Protein AF-A0ABD5YPB8-F1 (afdb_monomer)

Radius of gyration: 18.07 Å; Cα contacts (8 Å, |Δi|>4): 164; chains: 1; bounding box: 44×49×40 Å

Organism: NCBI:txid1526162

Nearest PDB structures (foldseek):
  8a56-assembly1_A  TM=9.463E-01  e=9.373E-10  Enterococcus faecalis
  3ict-assembly1_A  TM=9.048E-01  e=1.943E-09  Bacillus anthracis str. Ames
  3nt6-assembly1_B  TM=9.345E-01  e=4.027E-09  Shewanella loihica PV-4
  4ocg-assembly1_A  TM=9.411E-01  e=1.327E-08  Shewanella loihica PV-4
  3nta-assembly1_A  TM=9.336E-01  e=1.327E-08  Shewanella loihica PV-4

Structure (mmCIF, N/CA/C/O backbone):
data_AF-A0ABD5YPB8-F1
#
_entry.id   AF-A0ABD5YPB8-F1
#
loop_
_atom_site.group_PDB
_atom_site.id
_atom_site.type_symbol
_atom_site.label_atom_id
_atom_site.label_alt_id
_atom_site.label_comp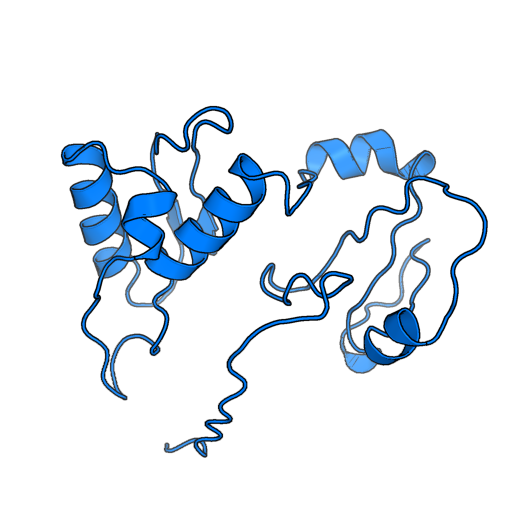_id
_atom_site.label_asym_id
_atom_site.label_entity_id
_atom_site.label_seq_id
_atom_site.pdbx_PDB_ins_code
_atom_site.Cartn_x
_atom_site.Cartn_y
_atom_site.Cartn_z
_atom_site.occupancy
_atom_site.B_iso_or_equiv
_atom_site.auth_seq_id
_atom_site.auth_comp_id
_atom_site.auth_asym_id
_atom_site.auth_atom_id
_atom_site.pdbx_PDB_model_num
ATOM 1 N N . MET A 1 1 ? 0.234 -6.211 -8.537 1.00 87.50 1 MET A N 1
ATOM 2 C CA . MET A 1 1 ? 0.148 -4.740 -8.477 1.00 87.50 1 MET A CA 1
ATOM 3 C C . MET A 1 1 ? -0.921 -4.388 -7.472 1.00 87.50 1 MET A C 1
ATOM 5 O O . MET A 1 1 ? -1.974 -5.007 -7.517 1.00 87.50 1 MET A O 1
ATOM 9 N N . PHE A 1 2 ? -0.626 -3.453 -6.576 1.00 92.31 2 PHE A N 1
ATOM 10 C CA . PHE A 1 2 ? -1.556 -2.977 -5.557 1.00 92.31 2 PHE A CA 1
ATOM 11 C C . PHE A 1 2 ? -1.638 -1.454 -5.631 1.00 92.31 2 PHE A C 1
ATOM 13 O O . PHE A 1 2 ? -0.617 -0.806 -5.867 1.00 92.31 2 PHE A O 1
ATOM 20 N N . THR A 1 3 ? -2.832 -0.918 -5.403 1.00 94.62 3 THR A N 1
ATOM 21 C CA . THR A 1 3 ? -3.099 0.514 -5.251 1.00 94.62 3 THR A CA 1
ATOM 22 C C . THR A 1 3 ? -3.917 0.705 -3.979 1.00 94.62 3 THR A C 1
ATOM 24 O O . THR A 1 3 ? -4.918 0.014 -3.786 1.00 94.62 3 THR A O 1
ATOM 27 N N . LEU A 1 4 ? -3.493 1.632 -3.122 1.00 95.88 4 LEU A N 1
ATOM 28 C CA . LEU A 1 4 ? -4.127 1.926 -1.838 1.00 95.88 4 LEU A CA 1
ATOM 29 C C . LEU A 1 4 ? -4.416 3.435 -1.766 1.00 95.88 4 LEU A C 1
ATOM 31 O O . LEU A 1 4 ? -3.490 4.195 -1.501 1.00 95.88 4 LEU A O 1
ATOM 35 N N . PRO A 1 5 ? -5.638 3.900 -2.074 1.00 95.50 5 PRO A N 1
ATOM 36 C CA . PRO A 1 5 ? -6.042 5.272 -1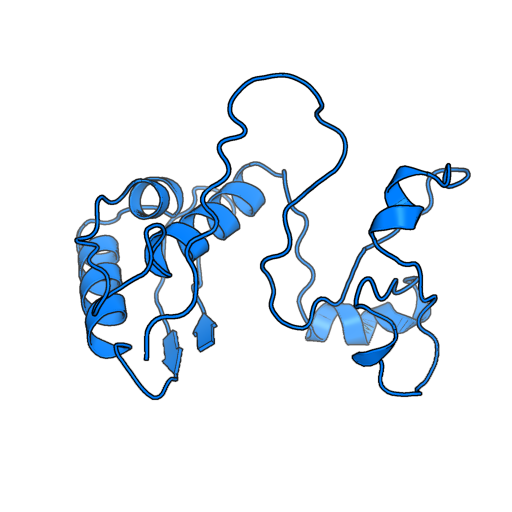.780 1.00 95.50 5 PRO A CA 1
ATOM 37 C C . PRO A 1 5 ? -6.211 5.477 -0.267 1.00 95.50 5 PRO A C 1
ATOM 39 O O . PRO A 1 5 ? -6.915 4.710 0.395 1.00 95.50 5 PRO A O 1
ATOM 42 N N . PHE A 1 6 ? -5.589 6.526 0.265 1.00 96.81 6 PHE A N 1
ATOM 43 C CA . PHE A 1 6 ? -5.663 6.910 1.674 1.00 96.81 6 PHE A CA 1
ATOM 44 C C . PHE A 1 6 ? -5.623 8.437 1.828 1.00 96.81 6 PHE A C 1
ATOM 46 O O . PHE A 1 6 ? -5.241 9.143 0.891 1.00 96.81 6 PHE A O 1
ATOM 53 N N . ASP A 1 7 ? -6.020 8.936 2.996 1.00 96.06 7 ASP A N 1
ATOM 54 C CA . ASP A 1 7 ? -5.913 10.349 3.359 1.00 96.06 7 ASP A CA 1
ATOM 55 C C . ASP A 1 7 ? -4.467 10.692 3.769 1.00 96.06 7 ASP A C 1
ATOM 57 O O . ASP A 1 7 ? -3.956 10.108 4.728 1.00 96.06 7 ASP A O 1
ATOM 61 N N . PRO A 1 8 ? -3.776 11.628 3.091 1.00 92.31 8 PRO A N 1
ATOM 62 C CA . PRO A 1 8 ? -2.441 12.058 3.500 1.00 92.31 8 PRO A CA 1
ATOM 63 C C . PRO A 1 8 ? -2.416 12.815 4.839 1.00 92.31 8 PRO A C 1
ATOM 65 O O . PRO A 1 8 ? -1.334 12.990 5.393 1.00 92.31 8 PRO A O 1
ATOM 68 N N . GLY A 1 9 ? -3.560 13.290 5.345 1.00 93.75 9 GLY A N 1
ATOM 69 C CA . GLY A 1 9 ? -3.647 14.023 6.607 1.00 93.75 9 GLY A CA 1
ATOM 70 C C . GLY A 1 9 ? -3.541 13.127 7.839 1.00 93.75 9 GLY A C 1
ATOM 71 O O . GLY A 1 9 ? -2.769 13.427 8.747 1.00 93.75 9 GLY A O 1
ATOM 72 N N . ASP A 1 10 ? -4.306 12.035 7.876 1.00 94.06 10 ASP A N 1
ATOM 73 C CA . ASP A 1 10 ? -4.399 11.150 9.046 1.00 94.06 10 ASP A CA 1
ATOM 74 C C . ASP A 1 10 ? -4.085 9.673 8.751 1.00 94.06 10 ASP A C 1
ATOM 76 O O . ASP A 1 10 ? -3.935 8.875 9.676 1.00 94.06 10 ASP A O 1
ATOM 80 N N . GLY A 1 11 ? -3.926 9.299 7.479 1.00 95.50 11 GLY A N 1
ATOM 81 C CA . GLY A 1 11 ? -3.638 7.929 7.078 1.00 95.50 11 GLY A CA 1
ATOM 82 C C . GLY A 1 11 ? -4.863 7.022 6.949 1.00 95.50 11 GLY A C 1
ATOM 83 O O . GLY A 1 11 ? -4.686 5.807 6.822 1.00 95.50 11 GLY A O 1
ATOM 84 N N . THR A 1 12 ? -6.085 7.558 6.972 1.00 97.50 12 THR A N 1
ATOM 85 C CA . THR A 1 12 ? -7.324 6.786 6.791 1.00 97.50 12 THR A CA 1
ATOM 86 C C . THR A 1 12 ? -7.345 6.086 5.433 1.00 97.50 12 THR A C 1
ATOM 88 O O . THR A 1 12 ? -7.130 6.711 4.396 1.00 97.50 12 THR A O 1
ATOM 91 N N . ILE A 1 13 ? -7.643 4.784 5.415 1.00 97.75 13 ILE A N 1
ATOM 92 C CA . ILE A 1 13 ? -7.691 3.984 4.185 1.00 97.75 13 ILE A CA 1
ATOM 93 C C . ILE A 1 13 ? -9.090 4.073 3.558 1.00 97.75 13 ILE A C 1
ATOM 95 O O . ILE A 1 13 ? -10.082 3.696 4.179 1.00 97.75 13 ILE A O 1
ATOM 99 N N . PHE A 1 14 ? -9.179 4.511 2.298 1.00 96.69 14 PHE A N 1
ATOM 100 C CA . PHE A 1 14 ? -10.460 4.621 1.580 1.00 96.69 14 PHE A CA 1
ATOM 101 C C . PHE A 1 14 ? -10.830 3.367 0.789 1.00 96.69 14 PHE A C 1
ATOM 103 O O . PHE A 1 14 ? -11.994 3.151 0.457 1.00 96.69 14 PHE A O 1
ATOM 110 N N . GLY A 1 15 ? -9.841 2.548 0.441 1.00 95.94 15 GLY A N 1
ATOM 111 C CA . GLY A 1 15 ? -10.053 1.365 -0.376 1.00 95.94 15 GLY A CA 1
ATOM 112 C C . GLY A 1 15 ? -8.751 0.672 -0.739 1.00 95.94 15 GLY A C 1
ATOM 113 O O . GLY A 1 15 ? -7.663 1.135 -0.409 1.00 95.94 15 GLY A O 1
ATOM 114 N N . ALA A 1 16 ? -8.872 -0.431 -1.471 1.00 95.94 16 ALA A N 1
ATOM 115 C CA . ALA A 1 16 ? -7.740 -1.163 -2.015 1.00 95.94 16 ALA A CA 1
ATOM 116 C C . ALA A 1 16 ? -8.089 -1.755 -3.383 1.00 95.94 16 ALA A C 1
ATOM 118 O O . ALA A 1 16 ? -9.215 -2.188 -3.623 1.00 95.94 16 ALA A O 1
ATOM 119 N N . GLN A 1 17 ? -7.105 -1.792 -4.277 1.00 95.31 17 GLN A N 1
ATOM 120 C CA . GLN A 1 17 ? -7.199 -2.464 -5.570 1.00 95.31 17 GLN A CA 1
ATOM 121 C C . GLN A 1 17 ? -5.979 -3.352 -5.763 1.00 95.31 17 GLN A C 1
ATOM 123 O O . GLN A 1 17 ? -4.860 -2.971 -5.407 1.00 95.31 17 GLN A O 1
ATOM 128 N N . ALA A 1 18 ? -6.181 -4.523 -6.359 1.00 94.50 18 ALA A N 1
ATOM 129 C CA . ALA A 1 18 ? -5.106 -5.470 -6.583 1.00 94.50 18 ALA A CA 1
ATOM 130 C C . ALA A 1 18 ? -5.310 -6.277 -7.867 1.00 94.50 18 ALA A C 1
ATOM 132 O O . ALA A 1 18 ? -6.411 -6.725 -8.172 1.00 94.50 18 ALA A O 1
ATOM 133 N N . ILE A 1 19 ? -4.220 -6.473 -8.608 1.00 94.94 19 ILE A N 1
ATOM 134 C CA . ILE A 1 19 ? -4.157 -7.298 -9.821 1.00 94.94 19 ILE A CA 1
ATOM 135 C C . ILE A 1 19 ? -2.895 -8.154 -9.739 1.00 94.94 19 ILE A C 1
ATOM 137 O O . ILE A 1 19 ? -1.794 -7.624 -9.563 1.00 94.94 19 ILE A O 1
ATOM 141 N N . GLY A 1 20 ? -3.015 -9.469 -9.876 1.00 92.12 20 GLY A N 1
ATOM 142 C CA . GLY A 1 20 ? -1.878 -10.382 -9.794 1.00 92.12 20 GLY A CA 1
ATOM 143 C C . GLY A 1 20 ? -2.289 -11.841 -9.941 1.00 92.12 20 GLY A C 1
ATOM 144 O O . GLY A 1 20 ? -3.466 -12.168 -9.852 1.00 92.12 20 GLY A O 1
ATOM 145 N N . GLU A 1 21 ? -1.300 -12.702 -10.166 1.00 89.19 21 GLU A N 1
ATOM 146 C CA . GLU A 1 21 ? -1.521 -14.125 -10.455 1.00 89.19 21 GLU A CA 1
ATOM 147 C C . GLU A 1 21 ? -1.786 -14.968 -9.201 1.00 89.19 21 GLU A C 1
ATOM 149 O O . GLU A 1 21 ? -2.448 -15.996 -9.287 1.00 89.19 21 GLU A O 1
ATOM 154 N N . SER A 1 22 ? -1.272 -14.563 -8.032 1.00 88.75 22 SER A N 1
ATOM 155 C CA . SER A 1 22 ? -1.371 -15.367 -6.811 1.00 88.75 22 SER A CA 1
ATOM 156 C C . SER A 1 22 ? -1.479 -14.530 -5.541 1.00 88.75 22 SER A C 1
ATOM 158 O O . SER A 1 22 ? -0.796 -13.516 -5.368 1.00 88.75 22 SER A O 1
ATOM 160 N N . GLY A 1 23 ? -2.342 -15.000 -4.638 1.00 87.75 23 GLY A N 1
ATOM 161 C CA . GLY A 1 23 ? -2.540 -14.478 -3.293 1.00 87.75 23 GLY A CA 1
ATOM 162 C C . GLY A 1 23 ? -3.121 -13.065 -3.240 1.00 87.75 23 GLY A C 1
ATOM 163 O O . GLY A 1 23 ? -2.927 -12.378 -2.244 1.00 87.75 23 GLY A O 1
ATOM 164 N N . VAL A 1 24 ? -3.762 -12.593 -4.308 1.00 93.38 24 VAL A N 1
ATOM 165 C CA . VAL A 1 24 ? -4.450 -11.294 -4.332 1.00 93.38 24 VAL A CA 1
ATOM 166 C C . VAL A 1 24 ? -5.642 -11.296 -3.378 1.00 93.38 24 VAL A C 1
ATOM 168 O O . VAL A 1 24 ? -5.778 -10.379 -2.573 1.00 93.38 24 VAL A O 1
ATOM 171 N N . ASP A 1 25 ? -6.433 -12.364 -3.443 1.00 93.44 25 ASP A N 1
ATOM 172 C CA . ASP A 1 25 ? -7.539 -12.699 -2.545 1.00 93.44 25 ASP A CA 1
ATOM 173 C C . ASP A 1 25 ? -7.171 -12.477 -1.072 1.00 93.44 25 ASP A C 1
ATOM 175 O O . ASP A 1 25 ? -7.766 -11.637 -0.403 1.00 93.44 25 ASP A O 1
ATOM 179 N N . LYS A 1 26 ? -6.086 -13.105 -0.607 1.00 92.88 26 LYS A N 1
ATOM 180 C CA . LYS A 1 26 ? -5.658 -13.043 0.798 1.00 92.88 26 LYS A CA 1
ATOM 181 C C . LYS A 1 26 ? -5.374 -11.620 1.280 1.00 92.88 26 LYS A C 1
ATOM 183 O O . LYS A 1 26 ? -5.661 -11.293 2.424 1.00 92.88 26 LYS A O 1
ATOM 188 N N . ARG A 1 27 ? -4.777 -10.771 0.433 1.00 94.56 27 ARG A N 1
ATOM 189 C CA . ARG A 1 27 ? -4.435 -9.390 0.822 1.00 94.56 27 ARG A CA 1
ATOM 190 C C . ARG A 1 27 ? -5.647 -8.481 0.745 1.00 94.56 27 ARG A C 1
ATOM 192 O O . ARG A 1 27 ? -5.764 -7.585 1.571 1.00 94.56 27 ARG A O 1
ATOM 199 N N . ILE A 1 28 ? -6.533 -8.705 -0.224 1.00 96.38 28 ILE A N 1
ATOM 200 C CA . ILE A 1 28 ? -7.792 -7.969 -0.304 1.00 96.38 28 ILE A CA 1
ATOM 201 C C . ILE A 1 28 ? -8.669 -8.277 0.912 1.00 96.38 28 ILE A C 1
ATOM 203 O O . ILE A 1 28 ? -9.202 -7.333 1.480 1.00 96.38 28 ILE A O 1
ATOM 207 N N . ASP A 1 29 ? -8.729 -9.524 1.384 1.00 95.75 29 ASP A N 1
ATOM 208 C CA . ASP A 1 29 ? -9.481 -9.878 2.598 1.00 95.75 29 ASP A CA 1
ATOM 209 C C . ASP A 1 29 ? -8.935 -9.175 3.851 1.00 95.75 29 ASP A C 1
ATOM 211 O O . ASP A 1 29 ? -9.695 -8.606 4.641 1.00 95.75 29 ASP A O 1
ATOM 215 N N . VAL A 1 30 ? -7.607 -9.150 4.018 1.00 96.25 30 VAL A N 1
ATOM 216 C CA . VAL A 1 30 ? -6.958 -8.445 5.137 1.00 96.25 30 VAL A CA 1
ATOM 217 C C . VAL A 1 30 ? -7.209 -6.938 5.054 1.00 96.25 30 VAL A C 1
ATOM 219 O O . VAL A 1 30 ? -7.583 -6.326 6.050 1.00 96.25 30 VAL A O 1
ATOM 222 N N . LEU A 1 31 ? -7.055 -6.333 3.872 1.00 96.69 31 LEU A N 1
ATOM 223 C CA . LEU A 1 31 ? -7.292 -4.899 3.678 1.00 96.69 31 LEU A CA 1
ATOM 224 C C . LEU A 1 31 ? -8.770 -4.531 3.856 1.00 96.69 31 LEU A C 1
ATOM 226 O O . LEU A 1 31 ? -9.070 -3.493 4.435 1.00 96.69 31 LEU A O 1
ATOM 230 N N . ALA A 1 32 ? -9.696 -5.381 3.412 1.00 97.56 32 ALA A N 1
ATOM 231 C CA . ALA A 1 32 ? -11.124 -5.194 3.643 1.00 97.56 32 ALA A CA 1
ATOM 232 C C . ALA A 1 32 ? -11.456 -5.240 5.140 1.00 97.56 32 ALA A C 1
ATOM 234 O O . ALA A 1 32 ? -12.239 -4.420 5.617 1.00 97.56 32 ALA A O 1
ATOM 235 N N . THR A 1 33 ? -10.818 -6.147 5.887 1.00 96.94 33 THR A N 1
ATOM 236 C CA . THR A 1 33 ? -10.952 -6.226 7.349 1.00 96.94 33 THR A CA 1
ATOM 237 C C . THR A 1 33 ? -10.410 -4.966 8.027 1.00 96.94 33 THR A C 1
ATOM 239 O O . THR A 1 33 ? -11.099 -4.385 8.861 1.00 96.94 33 THR A O 1
ATOM 242 N N . ALA A 1 34 ? -9.231 -4.492 7.615 1.00 97.12 34 ALA A N 1
ATOM 243 C CA . ALA A 1 34 ? -8.642 -3.252 8.121 1.00 97.12 34 ALA A CA 1
ATOM 244 C C . ALA A 1 34 ? -9.563 -2.041 7.881 1.00 97.12 34 ALA A C 1
ATOM 246 O O . ALA A 1 34 ? -9.858 -1.280 8.799 1.00 97.12 34 ALA A O 1
ATOM 247 N N . ILE A 1 35 ? -10.105 -1.904 6.665 1.00 96.94 35 ILE A N 1
ATOM 248 C CA . ILE A 1 35 ? -11.047 -0.827 6.322 1.00 96.94 35 ILE A CA 1
ATOM 249 C C . ILE A 1 35 ? -12.328 -0.930 7.162 1.00 96.94 35 ILE A C 1
ATOM 251 O O . ILE A 1 35 ? -12.827 0.085 7.650 1.00 96.94 35 ILE A O 1
ATOM 255 N N . ALA A 1 36 ? -12.856 -2.140 7.374 1.00 97.19 36 ALA A N 1
ATOM 256 C CA . ALA A 1 36 ? -14.035 -2.353 8.212 1.00 97.19 36 ALA A CA 1
ATOM 257 C C . ALA A 1 36 ? -13.794 -1.949 9.679 1.00 97.19 36 ALA A C 1
ATOM 259 O O . ALA A 1 36 ? -14.706 -1.431 10.325 1.00 97.19 36 ALA A O 1
ATOM 260 N N . HIS A 1 37 ? -12.572 -2.133 10.183 1.00 97.12 37 HIS A N 1
ATOM 261 C CA . HIS A 1 37 ? -12.152 -1.689 11.515 1.00 97.12 37 HIS A CA 1
ATOM 262 C C . HIS A 1 37 ? -11.745 -0.213 11.588 1.00 97.12 37 HIS A C 1
ATOM 264 O O . HIS A 1 37 ? -11.579 0.305 12.689 1.00 97.12 37 HIS A O 1
ATOM 270 N N . ARG A 1 38 ? -11.707 0.491 10.447 1.00 96.50 38 ARG A N 1
ATOM 271 C CA . ARG A 1 38 ? -11.221 1.877 10.320 1.00 96.50 38 ARG A CA 1
ATOM 272 C C . ARG A 1 38 ? -9.750 2.032 10.700 1.00 96.50 38 ARG A C 1
ATOM 274 O O . ARG A 1 38 ? -9.349 3.071 11.218 1.00 96.50 38 ARG A O 1
ATOM 281 N N . ASP A 1 39 ? -8.968 1.005 10.408 1.00 97.75 39 ASP A N 1
ATOM 282 C CA . ASP A 1 39 ? -7.528 1.027 10.599 1.00 97.75 39 ASP A CA 1
ATOM 283 C C . ASP A 1 39 ? -6.865 1.955 9.569 1.00 97.75 39 ASP A C 1
ATOM 285 O O . ASP A 1 39 ? -7.335 2.134 8.437 1.00 97.75 39 ASP A O 1
ATOM 289 N N . THR A 1 40 ? -5.754 2.557 9.971 1.00 97.56 40 THR A N 1
ATOM 290 C CA . THR A 1 40 ? -4.973 3.508 9.175 1.00 97.56 40 THR A CA 1
ATOM 291 C C . THR A 1 40 ? -3.762 2.837 8.526 1.00 97.56 40 THR A C 1
ATOM 293 O O . THR A 1 40 ? -3.428 1.680 8.801 1.00 97.56 40 THR A O 1
ATOM 296 N N . VAL A 1 41 ? -3.037 3.579 7.681 1.00 96.88 41 VAL A N 1
ATOM 297 C CA . VAL A 1 41 ? -1.743 3.136 7.126 1.00 96.88 41 VAL A CA 1
ATOM 298 C C . VAL A 1 41 ? -0.712 2.791 8.210 1.00 96.88 41 VAL A C 1
ATOM 300 O O . VAL A 1 41 ? 0.180 1.978 7.956 1.00 96.88 41 VAL A O 1
ATOM 303 N N . PHE A 1 42 ? -0.836 3.371 9.409 1.00 97.25 42 PHE A N 1
ATOM 304 C CA . PHE A 1 42 ? 0.032 3.080 10.551 1.00 97.25 42 PHE A CA 1
ATOM 305 C C . PHE A 1 42 ? -0.282 1.725 11.180 1.00 97.25 42 PHE A C 1
ATOM 307 O O . PHE A 1 42 ? 0.638 1.004 11.546 1.00 97.25 42 PHE A O 1
ATOM 314 N N . ASP A 1 43 ? -1.555 1.347 11.239 1.00 97.38 43 ASP A N 1
ATOM 315 C CA . ASP A 1 43 ? -1.982 0.088 11.849 1.00 97.38 43 ASP A CA 1
ATOM 316 C C . ASP A 1 43 ? -1.622 -1.098 10.948 1.00 97.38 43 ASP A C 1
ATOM 318 O O . ASP A 1 43 ? -0.967 -2.049 11.379 1.00 97.38 43 ASP A O 1
ATOM 322 N N . ILE A 1 44 ? -1.942 -1.008 9.650 1.00 96.44 44 ILE A N 1
ATOM 323 C CA . ILE A 1 44 ? -1.644 -2.086 8.690 1.00 96.44 44 ILE A CA 1
ATOM 324 C C . ILE A 1 44 ? -0.137 -2.295 8.477 1.00 96.44 44 ILE A C 1
ATOM 326 O O . ILE A 1 44 ? 0.284 -3.349 7.996 1.00 96.44 44 ILE A O 1
ATOM 330 N N . ARG A 1 45 ? 0.693 -1.298 8.818 1.00 95.50 45 ARG A N 1
ATOM 331 C CA . ARG A 1 45 ? 2.158 -1.415 8.833 1.00 95.50 45 ARG A CA 1
ATOM 332 C C . ARG A 1 45 ? 2.611 -2.455 9.857 1.00 95.50 45 ARG A C 1
ATOM 334 O O . ARG A 1 45 ? 3.543 -3.212 9.572 1.00 95.50 45 ARG A O 1
ATOM 341 N N . ASP A 1 46 ? 1.932 -2.494 10.999 1.00 94.69 46 ASP A N 1
ATOM 342 C CA . ASP A 1 46 ? 2.321 -3.239 12.196 1.00 94.69 46 ASP A CA 1
ATOM 343 C C . ASP A 1 46 ? 1.495 -4.532 12.382 1.00 94.69 46 ASP A C 1
ATOM 345 O O . ASP A 1 46 ? 1.681 -5.260 13.356 1.00 94.69 46 ASP A O 1
ATOM 349 N N . TYR A 1 47 ? 0.633 -4.871 11.415 1.00 94.56 47 TYR A N 1
ATOM 350 C CA . TYR A 1 47 ? -0.082 -6.148 11.362 1.00 94.56 47 TYR A CA 1
ATOM 351 C C . TYR A 1 47 ? 0.875 -7.349 11.362 1.00 94.56 47 TYR A C 1
ATOM 353 O O . TYR A 1 47 ? 1.740 -7.475 10.491 1.00 94.56 47 TYR A O 1
ATOM 361 N N . ASP A 1 48 ? 0.658 -8.281 12.290 1.00 91.19 48 ASP A N 1
ATOM 362 C CA . ASP A 1 48 ? 1.393 -9.543 12.344 1.00 91.19 48 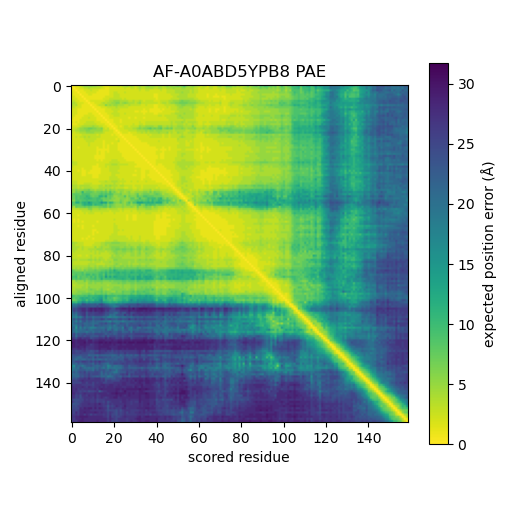ASP A CA 1
ATOM 363 C C . ASP A 1 48 ? 0.698 -10.600 11.475 1.00 91.19 48 ASP A C 1
ATOM 365 O O . ASP A 1 48 ? -0.268 -11.254 11.876 1.00 91.19 48 ASP A O 1
ATOM 369 N N . LEU A 1 49 ? 1.157 -10.713 10.228 1.00 90.94 49 LEU A N 1
ATOM 370 C CA . LEU A 1 49 ? 0.611 -11.645 9.249 1.00 90.94 49 LEU A CA 1
ATOM 371 C C . LEU A 1 49 ? 1.437 -12.929 9.209 1.00 90.94 49 LEU A C 1
ATOM 373 O O . LEU A 1 49 ? 2.666 -12.911 9.137 1.00 90.94 49 LEU A O 1
ATOM 377 N N . ALA A 1 50 ? 0.741 -14.066 9.182 1.00 88.75 50 ALA A N 1
ATOM 378 C CA . ALA A 1 50 ? 1.375 -15.376 9.178 1.00 88.75 50 ALA A CA 1
ATOM 379 C C . ALA A 1 50 ? 2.322 -15.549 7.977 1.00 88.75 50 ALA A C 1
ATOM 381 O O . ALA A 1 50 ? 1.901 -15.521 6.819 1.00 88.75 50 ALA A O 1
ATOM 382 N N . CYS A 1 51 ? 3.598 -15.797 8.267 1.00 85.75 51 CYS A N 1
ATOM 383 C CA . CYS A 1 51 ? 4.657 -16.002 7.285 1.00 85.75 51 CYS A CA 1
ATOM 384 C C . CYS A 1 51 ? 5.288 -17.389 7.464 1.00 85.75 51 CYS A C 1
ATOM 386 O O . CYS A 1 51 ? 5.710 -17.761 8.557 1.00 85.75 51 CYS A O 1
ATOM 388 N N . ALA A 1 52 ? 5.408 -18.139 6.369 1.00 86.44 52 ALA A N 1
ATOM 389 C CA . ALA A 1 52 ? 6.231 -19.345 6.294 1.00 86.44 52 ALA A CA 1
ATOM 390 C C . ALA A 1 52 ? 6.845 -19.450 4.885 1.00 86.44 52 ALA A C 1
ATOM 392 O O . ALA A 1 52 ? 6.302 -18.836 3.967 1.00 86.44 52 ALA A O 1
ATOM 393 N N . PRO A 1 53 ? 7.917 -20.243 4.668 1.00 83.69 53 PRO A N 1
ATOM 394 C CA . PRO A 1 53 ? 8.608 -20.329 3.376 1.00 83.69 53 PRO A CA 1
ATOM 395 C C . PRO A 1 53 ? 7.717 -20.543 2.134 1.00 83.69 53 PRO A C 1
ATOM 397 O O . PRO A 1 53 ? 8.008 -19.923 1.115 1.00 83.69 53 PRO A O 1
ATOM 400 N N . PRO A 1 54 ? 6.635 -21.355 2.175 1.00 83.38 54 PRO A N 1
ATOM 401 C CA . PRO A 1 54 ? 5.734 -21.502 1.026 1.00 83.38 54 PRO A CA 1
ATOM 402 C C . PRO A 1 54 ? 4.669 -20.390 0.893 1.00 83.38 54 PRO A C 1
ATOM 404 O O . PRO A 1 54 ? 3.886 -20.415 -0.055 1.00 83.38 54 PRO A O 1
ATOM 407 N N . TYR A 1 55 ? 4.581 -19.448 1.839 1.00 81.50 55 TYR A N 1
ATOM 408 C CA . TYR A 1 55 ? 3.528 -18.425 1.940 1.00 81.50 55 TYR A CA 1
ATOM 409 C C . TYR A 1 55 ? 4.113 -16.988 1.830 1.00 81.50 55 TYR A C 1
ATOM 411 O O . TYR A 1 55 ? 5.008 -16.808 0.999 1.00 81.50 55 TYR A O 1
ATOM 419 N N . PRO A 1 56 ? 3.610 -15.917 2.506 1.00 76.44 56 PRO A N 1
ATOM 420 C CA . PRO A 1 56 ? 4.139 -14.577 2.272 1.00 76.44 56 PRO A CA 1
ATOM 421 C C . PRO A 1 56 ? 5.558 -14.436 2.827 1.00 76.44 56 PRO A C 1
ATOM 423 O O . PRO A 1 56 ? 6.003 -15.214 3.667 1.00 76.44 56 PRO A O 1
ATOM 426 N N . ALA A 1 57 ? 6.263 -13.413 2.344 1.00 81.06 57 ALA A N 1
ATOM 427 C CA . ALA A 1 57 ? 7.550 -13.017 2.895 1.00 81.06 57 ALA A CA 1
ATOM 428 C C . ALA A 1 57 ? 7.398 -12.491 4.333 1.00 81.06 57 ALA A C 1
ATOM 430 O O . ALA A 1 57 ? 6.311 -12.097 4.746 1.00 81.06 57 ALA A O 1
ATOM 431 N N . ALA A 1 58 ? 8.522 -12.375 5.049 1.00 82.88 58 ALA A N 1
ATOM 432 C CA . ALA A 1 58 ? 8.562 -11.830 6.413 1.00 82.88 58 ALA A CA 1
ATOM 433 C C . ALA A 1 58 ? 7.967 -10.413 6.537 1.00 82.88 58 ALA A C 1
ATOM 435 O O . ALA A 1 58 ? 7.573 -9.997 7.617 1.00 82.88 58 ALA A O 1
ATOM 436 N N . LYS A 1 59 ? 7.916 -9.666 5.429 1.00 86.81 59 LYS A N 1
ATOM 437 C CA . LYS A 1 59 ? 7.114 -8.449 5.298 1.00 86.81 59 LYS A CA 1
ATOM 438 C C . LYS A 1 59 ? 6.090 -8.695 4.203 1.00 86.81 59 LYS A C 1
ATOM 440 O O . LYS A 1 59 ? 6.468 -8.752 3.029 1.00 86.81 59 LYS A O 1
ATOM 445 N N . ASP A 1 60 ? 4.826 -8.869 4.579 1.00 91.44 60 ASP A N 1
ATOM 446 C CA . ASP A 1 60 ? 3.764 -9.009 3.589 1.00 91.44 60 ASP A CA 1
ATOM 447 C C . ASP A 1 60 ? 3.569 -7.689 2.823 1.00 91.44 60 ASP A C 1
ATOM 449 O O . ASP A 1 60 ? 4.010 -6.606 3.225 1.00 91.44 60 ASP A O 1
ATOM 453 N N . THR A 1 61 ? 2.915 -7.788 1.669 1.00 92.56 61 THR A N 1
ATOM 454 C CA . THR A 1 61 ? 2.589 -6.630 0.841 1.00 92.56 61 THR A CA 1
ATOM 455 C C . THR A 1 61 ? 1.721 -5.621 1.594 1.00 92.56 61 THR A C 1
ATOM 457 O O . THR A 1 61 ? 1.924 -4.426 1.404 1.00 92.56 61 THR A O 1
ATOM 460 N N . VAL A 1 62 ? 0.822 -6.067 2.479 1.00 94.62 62 VAL A N 1
ATOM 461 C CA . VAL A 1 62 ? 0.004 -5.181 3.327 1.00 94.62 62 VAL A CA 1
ATOM 462 C C . VAL A 1 62 ? 0.888 -4.295 4.211 1.00 94.62 62 VAL A C 1
ATOM 464 O O . VAL A 1 62 ? 0.766 -3.072 4.153 1.00 94.62 62 VAL A O 1
ATOM 467 N N . ASN A 1 63 ? 1.869 -4.874 4.913 1.00 95.06 63 ASN A N 1
ATOM 468 C CA . ASN A 1 63 ? 2.816 -4.110 5.731 1.00 95.06 63 ASN A CA 1
ATOM 469 C C . ASN A 1 63 ? 3.637 -3.128 4.889 1.00 95.06 63 ASN A C 1
ATOM 471 O O . ASN A 1 63 ? 3.931 -2.015 5.320 1.00 95.06 63 ASN A O 1
ATOM 475 N N . VAL A 1 64 ? 4.027 -3.527 3.675 1.00 94.88 64 VAL A N 1
ATOM 476 C CA . VAL A 1 64 ? 4.775 -2.656 2.759 1.00 94.88 64 VAL A CA 1
ATOM 477 C C . VAL A 1 64 ? 3.940 -1.463 2.305 1.00 94.88 64 VAL A C 1
ATOM 479 O O . VAL A 1 64 ? 4.467 -0.351 2.270 1.00 94.88 64 VAL A O 1
ATOM 482 N N . LEU A 1 65 ? 2.658 -1.665 2.000 1.00 95.25 65 LEU A N 1
ATOM 483 C CA . LEU A 1 65 ? 1.737 -0.574 1.679 1.00 95.25 65 LEU A CA 1
ATOM 484 C C . LEU A 1 65 ? 1.582 0.380 2.870 1.00 95.25 65 LEU A C 1
ATOM 486 O O . LEU A 1 65 ? 1.693 1.589 2.677 1.00 95.25 65 LEU A O 1
ATOM 490 N N . GLY A 1 66 ? 1.441 -0.156 4.087 1.00 96.06 66 GLY A N 1
ATOM 491 C CA . GLY A 1 66 ? 1.413 0.632 5.323 1.00 96.06 66 GLY A CA 1
ATOM 492 C C . GLY A 1 66 ? 2.679 1.458 5.538 1.00 96.06 66 GLY A C 1
ATOM 493 O O . GLY A 1 66 ? 2.604 2.660 5.758 1.00 96.06 66 GLY A O 1
ATOM 494 N N . MET A 1 67 ? 3.865 0.858 5.377 1.00 96.00 67 MET A N 1
ATOM 495 C CA . MET A 1 67 ? 5.141 1.585 5.474 1.00 96.00 67 MET A CA 1
ATOM 496 C C . MET A 1 67 ? 5.249 2.718 4.444 1.00 96.00 67 MET A C 1
ATOM 498 O O . MET A 1 67 ? 5.761 3.786 4.767 1.00 96.00 67 MET A O 1
ATOM 502 N N . ILE A 1 68 ? 4.813 2.493 3.199 1.00 94.94 68 ILE A N 1
ATOM 503 C CA . ILE A 1 68 ? 4.840 3.535 2.161 1.00 94.94 68 ILE A CA 1
ATOM 504 C C . ILE A 1 68 ? 3.869 4.660 2.524 1.00 94.94 68 ILE A C 1
ATOM 506 O O . ILE A 1 68 ? 4.269 5.818 2.470 1.00 94.94 68 ILE A O 1
ATOM 510 N N . GLY A 1 69 ? 2.638 4.326 2.923 1.00 94.88 69 GLY A N 1
ATOM 511 C CA . GLY A 1 69 ? 1.640 5.306 3.349 1.00 94.88 69 GLY A CA 1
ATOM 512 C C . GLY A 1 69 ? 2.112 6.126 4.548 1.00 94.88 69 GLY A C 1
ATOM 513 O O . GLY A 1 69 ? 2.101 7.350 4.488 1.00 94.88 69 GLY A O 1
ATOM 514 N N . ALA A 1 70 ? 2.638 5.468 5.583 1.00 95.38 70 ALA A N 1
ATOM 515 C CA . ALA A 1 70 ? 3.190 6.128 6.764 1.00 95.38 70 ALA A CA 1
ATOM 516 C C . ALA A 1 70 ? 4.323 7.100 6.403 1.00 95.38 70 ALA A C 1
ATOM 518 O O . ALA A 1 70 ? 4.325 8.228 6.878 1.00 95.38 70 ALA A O 1
ATOM 519 N N . ASN A 1 71 ? 5.234 6.722 5.498 1.00 95.69 71 ASN A N 1
ATOM 520 C CA . ASN A 1 71 ? 6.293 7.633 5.051 1.00 95.69 71 ASN A CA 1
ATOM 521 C C . ASN A 1 71 ? 5.748 8.884 4.343 1.00 95.69 71 ASN A C 1
ATOM 523 O O . ASN A 1 71 ? 6.388 9.931 4.408 1.00 95.69 71 ASN A O 1
ATOM 527 N N . VAL A 1 72 ? 4.614 8.778 3.642 1.00 94.50 72 VAL A N 1
ATOM 528 C CA . VAL A 1 72 ? 3.960 9.930 3.001 1.00 94.50 72 VAL A CA 1
ATOM 529 C C . VAL A 1 72 ? 3.320 10.828 4.057 1.00 94.50 72 VAL A C 1
ATOM 531 O O . VAL A 1 72 ? 3.575 12.028 4.054 1.00 94.50 72 VAL A O 1
ATOM 534 N N . VAL A 1 73 ? 2.553 10.254 4.990 1.00 94.94 73 VAL A N 1
ATOM 535 C CA . VAL A 1 73 ? 1.879 11.013 6.062 1.00 94.94 73 VAL A CA 1
ATOM 536 C C . VAL A 1 73 ? 2.897 11.688 6.995 1.00 94.94 73 VAL A C 1
ATOM 538 O O . VAL A 1 73 ? 2.721 12.836 7.388 1.00 94.94 73 VAL A O 1
ATOM 541 N N . GLU A 1 74 ? 4.009 11.017 7.306 1.00 94.50 74 GLU A N 1
ATOM 542 C CA . GLU A 1 74 ? 5.092 11.555 8.144 1.00 94.50 74 GLU A CA 1
ATOM 543 C C . GLU A 1 74 ? 6.013 12.544 7.392 1.00 94.50 74 GLU A C 1
ATOM 545 O O . GLU A 1 74 ? 6.948 13.085 7.985 1.00 94.50 74 GLU A O 1
ATOM 550 N N . GLY A 1 75 ? 5.797 12.782 6.091 1.00 92.06 75 GLY A N 1
ATOM 551 C CA . GLY A 1 75 ? 6.623 13.687 5.279 1.00 92.06 75 GLY A CA 1
ATOM 552 C C . GLY A 1 75 ? 8.049 13.183 5.017 1.00 92.06 75 GLY A C 1
ATOM 553 O O . GLY A 1 75 ? 8.930 13.955 4.643 1.00 92.06 75 GLY A O 1
ATOM 554 N N . ILE A 1 76 ? 8.301 11.886 5.213 1.00 92.12 76 ILE A N 1
ATOM 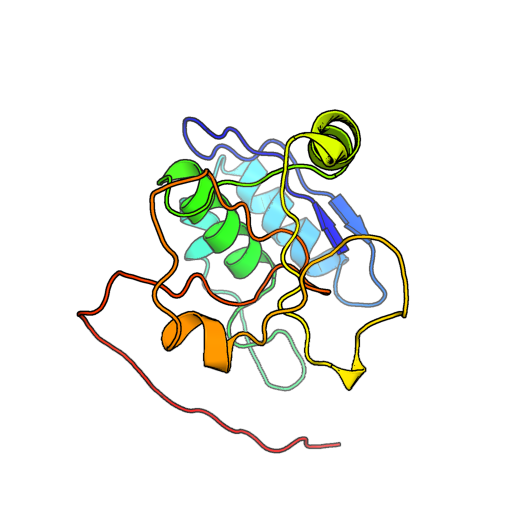555 C CA . ILE A 1 76 ? 9.590 11.234 4.932 1.00 92.12 76 ILE A CA 1
ATOM 556 C C . ILE A 1 76 ? 9.781 11.044 3.422 1.00 92.12 76 ILE A C 1
ATOM 558 O O . ILE A 1 76 ? 10.913 11.050 2.928 1.00 92.12 76 ILE A O 1
ATOM 562 N N . ALA A 1 77 ? 8.689 10.843 2.683 1.00 89.00 77 ALA A N 1
ATOM 563 C CA . ALA A 1 77 ? 8.711 10.613 1.246 1.00 89.00 77 ALA A CA 1
ATOM 564 C C . ALA A 1 77 ? 7.712 11.512 0.509 1.00 89.00 77 ALA A C 1
ATOM 566 O O . ALA A 1 77 ? 6.503 11.332 0.627 1.00 89.00 77 ALA A O 1
ATOM 567 N N . ASP A 1 78 ? 8.236 12.392 -0.345 1.00 88.56 78 ASP A N 1
ATOM 568 C CA . ASP A 1 78 ? 7.438 13.126 -1.327 1.00 88.56 78 ASP A CA 1
ATOM 569 C C . ASP A 1 78 ? 7.184 12.256 -2.562 1.00 88.56 78 ASP A C 1
ATOM 571 O O . ASP A 1 78 ? 8.110 11.875 -3.290 1.00 88.56 78 ASP A O 1
ATOM 575 N N . VAL A 1 79 ? 5.914 11.949 -2.815 1.00 88.88 79 VAL A N 1
ATOM 576 C CA . VAL A 1 79 ? 5.486 11.128 -3.951 1.00 88.88 79 VAL A CA 1
ATOM 577 C C . VAL A 1 79 ? 4.963 12.024 -5.067 1.00 88.88 79 VAL A C 1
ATOM 579 O O . VAL A 1 79 ? 4.182 12.937 -4.835 1.00 88.88 79 VAL A O 1
ATOM 582 N N . VAL A 1 80 ? 5.389 11.734 -6.296 1.00 89.25 80 VAL A N 1
ATOM 583 C CA . VAL A 1 80 ? 4.889 12.375 -7.517 1.00 89.25 80 VAL A CA 1
ATOM 584 C C . VAL A 1 80 ? 4.161 11.319 -8.334 1.00 89.25 80 VAL A C 1
ATOM 586 O O . VAL A 1 80 ? 4.727 10.260 -8.632 1.00 89.25 80 VAL A O 1
ATOM 589 N N . HIS A 1 81 ? 2.911 11.594 -8.694 1.00 89.00 81 HIS A N 1
ATOM 590 C CA . HIS A 1 81 ? 2.131 10.706 -9.552 1.00 89.00 81 HIS A CA 1
ATOM 591 C C . HIS A 1 81 ? 2.578 10.816 -11.013 1.00 89.00 81 HIS A C 1
ATOM 593 O O . HIS A 1 81 ? 3.189 11.800 -11.425 1.00 89.00 81 HIS A O 1
ATOM 599 N N . LEU A 1 82 ? 2.305 9.778 -11.810 1.00 87.00 82 LEU A N 1
ATOM 600 C CA . LEU A 1 82 ? 2.771 9.727 -13.197 1.00 87.00 82 LEU A CA 1
ATOM 601 C C . LEU A 1 82 ? 2.248 10.907 -14.022 1.00 87.00 82 LEU A C 1
ATOM 603 O O . LEU A 1 82 ? 3.022 11.487 -14.775 1.00 87.00 82 LEU A O 1
ATOM 607 N N . ASP A 1 83 ? 0.978 11.260 -13.854 1.00 87.94 83 ASP A N 1
ATOM 608 C CA . ASP A 1 83 ? 0.353 12.341 -14.616 1.00 87.94 83 ASP A CA 1
ATOM 609 C C . ASP A 1 83 ? 0.997 13.695 -14.271 1.00 87.94 83 ASP A C 1
ATOM 611 O O . ASP A 1 83 ? 1.455 14.396 -15.170 1.00 87.94 83 ASP A O 1
ATOM 615 N N . GLU A 1 84 ? 1.204 13.981 -12.976 1.00 87.56 84 GLU A N 1
ATOM 616 C CA . GLU A 1 84 ? 1.931 15.178 -12.515 1.00 87.56 84 GLU A CA 1
ATOM 617 C C . GLU A 1 84 ? 3.366 15.225 -13.074 1.00 87.56 84 GLU A C 1
ATOM 619 O O . GLU A 1 84 ? 3.854 16.272 -13.505 1.00 87.56 84 GLU A O 1
ATOM 624 N N . LEU A 1 85 ? 4.066 14.085 -13.095 1.00 86.75 85 LEU A N 1
ATOM 625 C CA . LEU A 1 85 ? 5.421 14.005 -13.641 1.00 86.75 85 LEU A CA 1
ATOM 626 C C . LEU A 1 85 ? 5.454 14.301 -15.146 1.00 86.75 85 LEU A C 1
ATOM 628 O O . LEU A 1 85 ? 6.427 14.880 -15.627 1.00 86.75 85 LEU A O 1
ATOM 632 N N . LEU A 1 86 ? 4.444 13.855 -15.895 1.00 85.88 86 LEU A N 1
ATOM 633 C CA . LEU A 1 86 ? 4.366 14.072 -17.338 1.00 85.88 86 LEU A CA 1
ATOM 634 C C . LEU A 1 86 ? 4.077 15.537 -17.669 1.00 85.88 86 LEU A C 1
ATOM 636 O O . LEU A 1 86 ? 4.688 16.061 -18.597 1.00 85.88 86 LEU A O 1
ATOM 640 N N . GLU A 1 87 ? 3.217 16.196 -16.894 1.00 87.88 87 GLU A N 1
ATOM 641 C CA . GLU A 1 87 ? 2.910 17.625 -17.047 1.00 87.88 87 GLU A CA 1
ATOM 642 C C . GLU A 1 87 ? 4.121 18.511 -16.741 1.00 87.88 87 GLU A C 1
ATOM 644 O O . GLU A 1 87 ? 4.375 19.490 -17.436 1.00 87.88 87 GLU A O 1
ATOM 649 N N . ARG A 1 88 ? 4.910 18.139 -15.731 1.00 83.62 88 ARG A N 1
ATOM 650 C CA . ARG A 1 88 ? 6.045 18.935 -15.235 1.00 83.62 88 ARG A CA 1
ATOM 651 C C . ARG A 1 88 ? 7.395 18.435 -15.731 1.00 83.62 88 ARG A C 1
ATOM 653 O O . ARG A 1 88 ? 8.438 18.756 -15.157 1.00 83.62 88 ARG A O 1
ATOM 660 N N . LYS A 1 89 ? 7.395 17.612 -16.778 1.00 81.31 89 LYS A N 1
ATOM 661 C CA . LYS A 1 89 ? 8.592 16.912 -17.253 1.00 81.31 89 LYS A CA 1
ATOM 662 C C . LYS A 1 89 ? 9.717 17.874 -17.643 1.00 81.31 89 LYS A C 1
ATOM 664 O O . LYS A 1 89 ? 10.878 17.561 -17.400 1.00 81.31 89 LYS A O 1
ATOM 669 N N . ASP A 1 90 ? 9.373 19.026 -18.209 1.00 84.38 90 ASP A N 1
ATOM 670 C CA . ASP A 1 90 ? 10.348 20.020 -18.673 1.00 84.38 90 ASP A CA 1
ATOM 671 C C . ASP A 1 90 ? 10.878 20.914 -17.535 1.00 84.38 90 ASP A C 1
ATOM 673 O O . ASP A 1 90 ? 11.922 21.549 -17.671 1.00 84.38 90 ASP A O 1
ATOM 677 N N . GLU A 1 91 ? 10.202 20.922 -16.384 1.00 85.88 91 GLU A N 1
ATOM 678 C CA . GLU A 1 91 ? 10.596 21.673 -15.184 1.00 85.88 91 GLU A CA 1
ATOM 679 C C . GLU A 1 91 ? 11.488 20.853 -14.240 1.00 85.88 91 GLU A C 1
ATOM 681 O O . GLU A 1 91 ? 12.101 21.396 -13.319 1.00 85.88 91 GLU A O 1
ATOM 686 N N . ALA A 1 92 ? 11.540 19.532 -14.432 1.00 79.44 92 ALA A N 1
ATOM 687 C CA . ALA A 1 92 ? 12.150 18.601 -13.496 1.00 79.44 92 ALA A CA 1
ATOM 688 C C . ALA A 1 92 ? 13.284 17.796 -14.137 1.00 79.44 92 ALA A C 1
ATOM 690 O O . ALA A 1 92 ? 13.157 17.209 -15.208 1.00 79.44 92 ALA A O 1
ATOM 691 N N . THR A 1 93 ? 14.400 17.674 -13.417 1.00 85.56 93 THR A N 1
ATOM 692 C CA . THR A 1 93 ? 15.455 16.726 -13.793 1.00 85.56 93 THR A CA 1
ATOM 693 C C . THR A 1 93 ? 15.122 15.336 -13.260 1.00 85.56 93 THR A C 1
ATOM 695 O O . THR A 1 93 ? 15.070 15.122 -12.049 1.00 85.56 93 THR A O 1
ATOM 698 N N . VAL A 1 94 ? 14.943 14.371 -14.164 1.00 83.88 94 VAL A N 1
ATOM 699 C CA . VAL A 1 94 ? 14.641 12.975 -13.816 1.00 83.88 94 VAL A CA 1
ATOM 700 C C . VAL A 1 94 ? 15.932 12.169 -13.682 1.00 83.88 94 VAL A C 1
ATOM 702 O O . VAL A 1 94 ? 16.665 11.984 -14.658 1.00 83.88 94 VAL A O 1
ATOM 705 N N . ILE A 1 95 ? 16.190 11.647 -12.479 1.00 85.94 95 ILE A N 1
ATOM 706 C CA . ILE A 1 95 ? 17.346 10.785 -12.202 1.00 85.94 95 ILE A CA 1
ATOM 707 C C . ILE A 1 95 ? 16.928 9.314 -12.174 1.00 85.94 95 ILE A C 1
ATOM 709 O O . ILE A 1 95 ? 16.249 8.863 -11.249 1.00 85.94 95 ILE A O 1
ATOM 713 N N . ASP A 1 96 ? 17.405 8.538 -13.150 1.00 84.25 96 ASP A N 1
ATOM 714 C CA . ASP A 1 96 ? 17.190 7.089 -13.186 1.00 84.25 96 ASP A CA 1
ATOM 715 C C . ASP A 1 96 ? 18.229 6.356 -12.324 1.00 84.25 96 ASP A C 1
ATOM 717 O O . ASP A 1 96 ? 19.408 6.233 -12.678 1.00 84.25 96 ASP A O 1
ATOM 721 N N . THR A 1 97 ? 17.766 5.834 -11.188 1.00 85.69 97 THR A N 1
ATOM 722 C CA . THR A 1 97 ? 18.603 5.129 -10.207 1.00 85.69 97 THR A CA 1
ATOM 723 C C . THR A 1 97 ? 18.754 3.633 -10.491 1.00 85.69 97 THR A C 1
ATOM 725 O O . THR A 1 97 ? 19.447 2.929 -9.746 1.00 85.69 97 THR A O 1
ATOM 728 N N . ARG A 1 98 ? 18.141 3.117 -11.565 1.00 84.75 98 ARG A N 1
ATOM 729 C CA . ARG A 1 98 ? 18.228 1.697 -11.924 1.00 84.75 98 ARG A CA 1
ATOM 730 C C . ARG A 1 98 ? 19.654 1.302 -12.329 1.00 84.75 98 ARG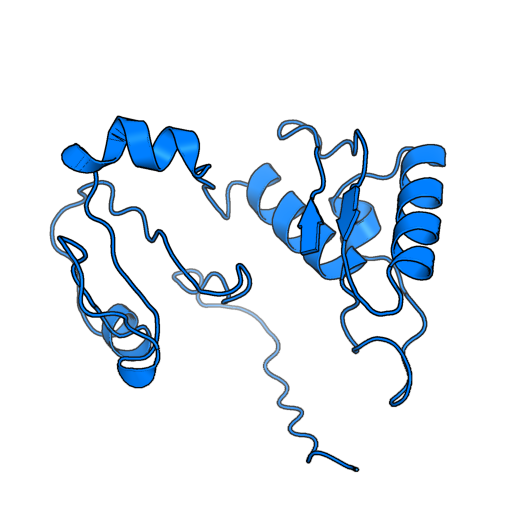 A C 1
ATOM 732 O O . ARG A 1 98 ? 20.413 2.137 -12.850 1.00 84.75 98 ARG A O 1
ATOM 739 N N . PRO A 1 99 ? 20.025 0.022 -12.124 1.00 82.88 99 PRO A N 1
ATOM 740 C CA . PRO A 1 99 ? 21.269 -0.522 -12.649 1.00 82.88 99 PRO A CA 1
ATOM 741 C C . PRO A 1 99 ? 21.370 -0.335 -14.173 1.00 82.88 99 PRO A C 1
ATOM 743 O O . PRO A 1 99 ? 20.335 -0.408 -14.842 1.00 82.88 99 PRO A O 1
ATOM 746 N N . PRO A 1 100 ? 22.576 -0.090 -14.728 1.00 80.44 100 PRO A N 1
ATOM 747 C CA . PRO A 1 100 ? 22.772 0.145 -16.160 1.00 80.44 100 PRO A CA 1
ATOM 748 C C . PRO A 1 100 ? 22.125 -0.905 -17.067 1.00 80.44 100 PRO A C 1
ATOM 750 O O . PRO A 1 100 ? 21.528 -0.549 -18.076 1.00 80.44 100 PRO A O 1
ATOM 753 N N . GLU A 1 101 ? 22.170 -2.174 -16.670 1.00 82.88 101 GLU A N 1
ATOM 754 C CA . GLU A 1 101 ? 21.621 -3.314 -17.405 1.00 82.88 101 GLU A CA 1
ATOM 755 C C . GLU A 1 101 ? 20.087 -3.303 -17.540 1.00 82.88 101 GLU A C 1
ATOM 757 O O . GLU A 1 101 ? 19.545 -3.926 -18.448 1.00 82.88 101 GLU A O 1
ATOM 762 N N . MET A 1 102 ? 19.370 -2.573 -16.677 1.00 76.88 102 MET A N 1
ATOM 763 C CA . MET A 1 102 ? 17.904 -2.442 -16.727 1.00 76.88 102 MET A CA 1
ATOM 764 C C . MET A 1 102 ? 17.440 -1.157 -17.432 1.00 76.88 102 MET A C 1
ATOM 766 O O . MET A 1 102 ? 16.235 -0.874 -17.488 1.00 76.88 102 MET A O 1
ATOM 770 N N . ARG A 1 103 ? 18.374 -0.340 -17.937 1.00 75.38 103 ARG A N 1
ATOM 771 C CA . ARG A 1 103 ? 18.063 0.925 -18.610 1.00 75.38 103 ARG A CA 1
ATOM 772 C C . ARG A 1 103 ? 17.665 0.640 -20.055 1.00 75.38 103 ARG A C 1
ATOM 774 O O . ARG A 1 103 ? 18.399 -0.002 -20.797 1.00 75.38 103 ARG A O 1
ATOM 781 N N . ARG A 1 104 ? 16.503 1.152 -20.474 1.00 62.44 104 ARG A N 1
ATOM 782 C CA . ARG A 1 104 ? 16.199 1.272 -21.907 1.00 62.44 104 ARG A CA 1
ATOM 783 C C . ARG A 1 104 ? 16.933 2.509 -22.439 1.00 62.44 104 ARG A C 1
ATOM 785 O O . ARG A 1 104 ? 16.964 3.512 -21.728 1.00 62.44 104 ARG A O 1
ATOM 792 N N . PRO A 1 105 ? 17.485 2.481 -23.657 1.00 51.25 105 PRO A N 1
ATOM 793 C CA . PRO A 1 105 ? 18.098 3.664 -24.247 1.00 51.25 105 PRO A CA 1
ATOM 794 C C . PRO A 1 105 ? 16.998 4.627 -24.717 1.00 51.25 105 PRO A C 1
ATOM 796 O O . PRO A 1 105 ? 16.514 4.430 -25.823 1.00 51.25 105 PRO A O 1
ATOM 799 N N . LYS A 1 106 ? 16.559 5.604 -23.896 1.00 53.16 106 LYS A N 1
ATOM 800 C CA . LYS A 1 106 ? 15.733 6.761 -24.333 1.00 53.16 106 LYS A CA 1
ATOM 801 C C . LYS A 1 106 ? 15.789 8.001 -23.411 1.00 53.16 106 LYS A C 1
ATOM 803 O O . LYS A 1 106 ? 15.650 7.890 -22.197 1.00 53.16 106 LYS A O 1
ATOM 808 N N . ASP A 1 107 ? 15.942 9.143 -24.085 1.00 42.69 107 ASP A N 1
ATOM 809 C CA . ASP A 1 107 ? 15.373 10.498 -23.947 1.00 42.69 107 ASP A CA 1
ATOM 810 C C . ASP A 1 107 ? 15.348 11.180 -22.559 1.00 42.69 107 ASP A C 1
ATOM 812 O O . ASP A 1 107 ? 14.323 11.222 -21.879 1.00 42.69 107 ASP A O 1
ATOM 816 N N . GLY A 1 108 ? 16.462 11.826 -22.190 1.00 54.50 108 GLY A N 1
ATOM 817 C CA . GLY A 1 108 ? 16.463 12.978 -21.269 1.00 54.50 108 GLY A CA 1
ATOM 818 C C . GLY A 1 108 ? 16.664 12.707 -19.773 1.00 54.50 108 GLY A C 1
ATOM 819 O O . GLY A 1 108 ? 16.760 13.660 -19.007 1.00 54.50 108 GLY A O 1
ATOM 820 N N . SER A 1 109 ? 16.768 11.453 -19.325 1.00 54.09 109 SER A N 1
ATOM 821 C CA . SER A 1 109 ? 17.058 11.150 -17.912 1.00 54.09 109 SER A CA 1
ATOM 822 C C . SER A 1 109 ? 18.564 11.110 -17.623 1.00 54.09 109 SER A C 1
ATOM 824 O O . SER A 1 109 ? 19.290 10.326 -18.244 1.00 54.09 109 SER A O 1
ATOM 826 N N . THR A 1 110 ? 19.032 11.874 -16.634 1.00 57.97 110 THR A N 1
ATOM 827 C CA . THR A 1 110 ? 20.427 11.822 -16.165 1.00 57.97 110 THR A CA 1
ATOM 828 C C . THR A 1 110 ? 20.625 10.582 -15.295 1.00 57.97 110 THR A C 1
ATOM 830 O O . THR A 1 110 ? 19.993 10.412 -14.254 1.00 57.97 110 THR A O 1
ATOM 833 N N . ALA A 1 111 ? 21.486 9.665 -15.730 1.00 55.34 111 ALA A N 1
ATOM 834 C CA . ALA A 1 111 ? 21.526 8.314 -15.180 1.00 55.34 111 ALA A CA 1
ATOM 835 C C . ALA A 1 111 ? 22.637 8.126 -14.129 1.00 55.34 111 ALA A C 1
ATOM 837 O O . ALA A 1 111 ? 23.744 7.685 -14.452 1.00 55.34 111 ALA A O 1
ATOM 838 N N . THR A 1 112 ? 22.337 8.367 -12.850 1.00 54.81 112 THR A N 1
ATOM 839 C CA . THR A 1 112 ? 23.308 8.196 -11.751 1.00 54.81 112 THR A CA 1
ATOM 840 C C . THR A 1 112 ? 23.067 6.896 -10.981 1.00 54.81 112 THR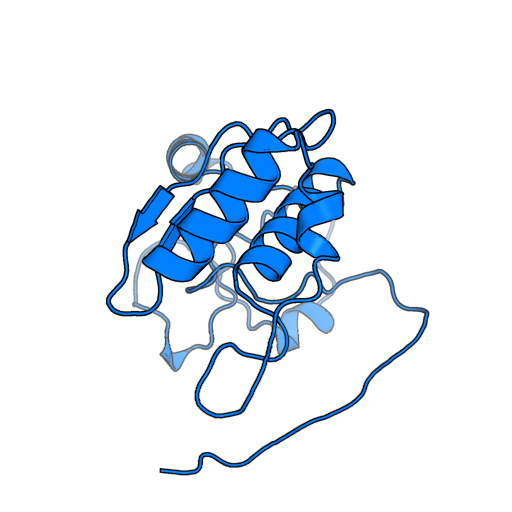 A C 1
ATOM 842 O O . THR A 1 112 ? 21.963 6.595 -10.534 1.00 54.81 112 THR A O 1
ATOM 845 N N . ARG A 1 113 ? 24.117 6.080 -10.813 1.00 46.91 113 ARG A N 1
ATOM 846 C CA . ARG A 1 113 ? 24.048 4.818 -10.050 1.00 46.91 113 ARG A CA 1
ATOM 847 C C . ARG A 1 113 ? 23.799 5.117 -8.568 1.00 46.91 113 ARG A C 1
ATOM 849 O O . ARG A 1 113 ? 24.516 5.934 -8.001 1.00 46.91 113 ARG A O 1
ATOM 856 N N . THR A 1 114 ? 22.886 4.398 -7.906 1.00 51.41 114 THR A N 1
ATOM 857 C CA . THR A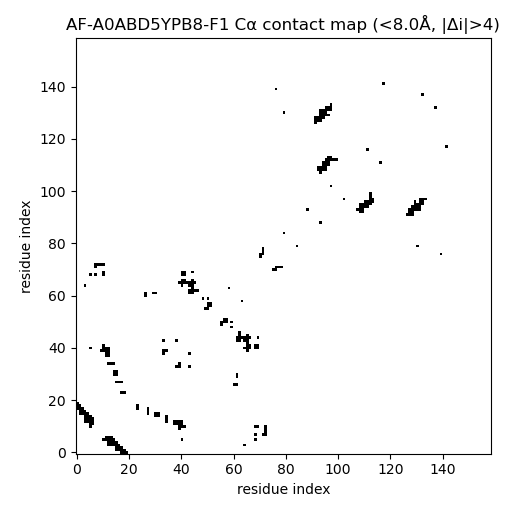 1 114 ? 22.573 4.612 -6.473 1.00 51.41 114 THR A CA 1
ATOM 858 C C . THR A 1 114 ? 23.803 4.558 -5.566 1.00 51.41 114 THR A C 1
ATOM 860 O O . THR A 1 114 ? 23.927 5.366 -4.657 1.00 51.41 114 THR A O 1
ATOM 863 N N . SER A 1 115 ? 24.754 3.656 -5.838 1.00 50.84 115 SER A N 1
ATOM 864 C CA . SER A 1 115 ? 25.997 3.566 -5.059 1.00 50.84 115 SER A CA 1
ATOM 865 C C . SER A 1 115 ? 26.904 4.792 -5.209 1.00 50.84 115 SER A C 1
ATOM 867 O O . SER A 1 115 ? 27.762 5.001 -4.367 1.00 50.84 115 SER A O 1
ATOM 869 N N . ARG A 1 116 ? 26.742 5.576 -6.284 1.00 50.47 116 ARG A N 1
ATOM 870 C CA . ARG A 1 116 ? 27.478 6.826 -6.519 1.00 50.47 116 ARG A CA 1
ATOM 871 C C . ARG A 1 116 ? 26.732 8.056 -6.013 1.00 50.47 116 ARG A C 1
ATOM 873 O O . ARG A 1 116 ? 27.400 9.014 -5.665 1.00 50.47 116 ARG A O 1
ATOM 880 N N . LEU A 1 117 ? 25.398 8.016 -5.912 1.00 56.09 117 LEU A N 1
ATOM 881 C CA . LEU A 1 117 ? 24.611 9.111 -5.321 1.00 56.09 117 LEU A CA 1
ATOM 882 C C . LEU A 1 117 ? 25.001 9.383 -3.862 1.00 56.09 117 LEU A C 1
ATOM 884 O O . LEU A 1 117 ? 24.984 10.525 -3.433 1.00 56.09 117 LEU A O 1
ATOM 888 N N . ALA A 1 118 ? 25.411 8.351 -3.120 1.00 50.28 118 ALA A N 1
ATOM 889 C CA . ALA A 1 118 ? 25.918 8.507 -1.756 1.00 50.28 118 ALA A CA 1
ATOM 890 C C . ALA A 1 118 ? 27.336 9.113 -1.678 1.00 50.28 118 ALA A C 1
ATOM 892 O O . ALA A 1 118 ? 27.779 9.470 -0.593 1.00 50.28 118 ALA A O 1
ATOM 893 N N . SER A 1 119 ? 28.064 9.187 -2.799 1.00 35.78 119 SER A N 1
ATOM 894 C CA . SER A 1 119 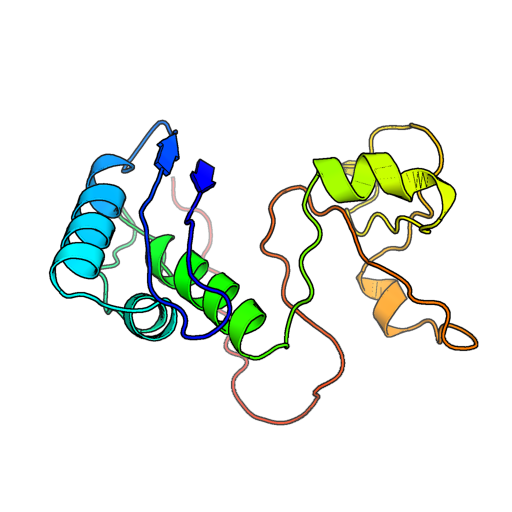? 29.468 9.626 -2.864 1.00 35.78 119 SER A CA 1
ATOM 895 C C . SER A 1 119 ? 29.667 10.928 -3.644 1.00 35.78 119 SER A C 1
ATOM 897 O O . SER A 1 119 ? 30.778 11.445 -3.668 1.00 35.78 119 SER A O 1
ATOM 899 N N . SER A 1 120 ? 28.631 11.440 -4.313 1.00 41.31 120 SER A N 1
ATOM 900 C CA . SER A 1 120 ? 28.675 12.696 -5.062 1.00 41.31 120 SER A CA 1
ATOM 901 C C . SER A 1 120 ? 27.909 13.777 -4.304 1.00 41.31 120 SER A C 1
ATOM 903 O O . SER A 1 120 ? 26.687 13.690 -4.201 1.00 41.31 120 SER A O 1
ATOM 905 N N . GLU A 1 121 ? 28.610 14.793 -3.800 1.00 40.34 121 GLU A N 1
ATOM 906 C CA . GLU A 1 121 ? 27.989 16.024 -3.306 1.00 40.34 121 GLU A CA 1
ATOM 907 C C . GLU A 1 121 ? 27.269 16.718 -4.472 1.00 40.34 121 GLU A C 1
ATOM 909 O O . GLU A 1 121 ? 27.883 17.106 -5.467 1.00 40.34 121 GLU A O 1
ATOM 914 N N . SER A 1 122 ? 25.946 16.827 -4.393 1.00 38.28 122 SER A N 1
ATOM 915 C CA . SER A 1 122 ? 25.164 17.651 -5.312 1.00 38.28 122 SER A CA 1
ATOM 916 C C . SER A 1 122 ? 25.303 19.119 -4.904 1.00 38.28 122 SER A C 1
ATOM 918 O O . SER A 1 122 ? 25.097 19.444 -3.737 1.00 38.28 122 SER A O 1
ATOM 920 N N . GLY A 1 123 ? 25.648 19.986 -5.865 1.00 37.62 123 GLY A N 1
ATOM 921 C CA . GLY A 1 123 ? 25.674 21.448 -5.716 1.00 37.62 123 GLY A CA 1
ATOM 922 C C . GLY A 1 123 ? 24.316 22.065 -5.319 1.00 37.62 123 GLY A C 1
ATOM 923 O O . GLY A 1 123 ? 23.386 21.330 -4.989 1.00 37.62 123 GLY A O 1
ATOM 924 N N . PRO A 1 124 ? 24.192 23.410 -5.316 1.00 30.34 124 PRO A N 1
ATOM 925 C CA . PRO A 1 124 ? 23.174 24.151 -4.557 1.00 30.34 124 PRO A CA 1
ATOM 926 C C . PRO A 1 124 ? 21.732 23.688 -4.832 1.00 30.34 124 PRO A C 1
ATOM 928 O O . PRO A 1 124 ? 21.442 23.199 -5.927 1.00 30.34 124 PRO A O 1
ATOM 931 N N . PRO A 1 125 ? 20.821 23.846 -3.847 1.00 37.12 125 PRO A N 1
ATOM 932 C CA . PRO A 1 125 ? 19.568 23.103 -3.756 1.00 37.12 125 PRO A CA 1
ATOM 933 C C . PRO A 1 125 ? 18.598 23.502 -4.870 1.00 37.12 125 PRO A C 1
ATOM 935 O O . PRO A 1 125 ? 17.762 24.386 -4.719 1.00 37.12 125 PRO A O 1
ATOM 938 N N . THR A 1 126 ? 18.700 22.821 -6.003 1.00 35.53 126 THR A N 1
ATOM 939 C CA . THR A 1 126 ? 17.621 22.743 -6.988 1.00 35.53 126 THR A CA 1
ATOM 940 C C . THR A 1 126 ? 16.761 21.545 -6.585 1.00 35.53 126 THR A C 1
ATOM 942 O O . THR A 1 126 ? 17.346 20.501 -6.267 1.00 35.53 126 THR A O 1
ATOM 945 N N . PRO A 1 127 ? 15.416 21.641 -6.555 1.00 36.12 127 PRO A N 1
ATOM 946 C CA . PRO A 1 127 ? 14.551 20.538 -6.137 1.00 36.12 127 PRO A CA 1
ATOM 947 C C . PRO A 1 127 ? 14.756 19.331 -7.061 1.00 36.12 127 PRO A C 1
ATOM 949 O O . PRO A 1 127 ? 14.191 19.226 -8.146 1.00 36.12 127 PRO A O 1
ATOM 952 N N . THR A 1 128 ? 15.628 18.422 -6.637 1.00 40.38 128 THR A N 1
ATOM 953 C CA . THR A 1 128 ? 16.031 17.251 -7.408 1.00 40.38 128 THR A CA 1
ATOM 954 C C . THR A 1 128 ? 15.103 16.110 -7.018 1.00 40.38 128 THR A C 1
ATOM 956 O O . THR A 1 128 ? 15.257 15.507 -5.958 1.00 40.38 128 THR A O 1
ATOM 959 N N . ARG A 1 129 ? 14.102 15.825 -7.856 1.00 46.19 129 ARG A N 1
ATOM 960 C CA . ARG A 1 129 ? 13.108 14.773 -7.602 1.00 46.19 129 ARG A CA 1
ATOM 961 C C . ARG A 1 129 ? 13.579 13.444 -8.203 1.00 46.19 129 ARG A C 1
ATOM 963 O O . ARG A 1 129 ? 13.710 13.290 -9.416 1.00 46.19 129 ARG A O 1
ATOM 970 N N . THR A 1 130 ? 13.855 12.461 -7.348 1.00 41.97 130 THR A N 1
ATOM 971 C CA . THR A 1 130 ? 14.354 11.133 -7.747 1.00 41.97 130 THR A CA 1
ATOM 972 C C . THR A 1 130 ? 13.207 10.229 -8.210 1.00 41.97 130 THR A C 1
ATOM 974 O O . THR A 1 130 ? 12.716 9.368 -7.489 1.00 41.97 130 THR A O 1
ATOM 977 N N . GLY A 1 131 ? 12.755 10.427 -9.447 1.00 40.91 131 GLY A N 1
ATOM 978 C CA . GLY A 1 131 ? 11.676 9.645 -10.050 1.00 40.91 131 GLY A CA 1
ATOM 979 C C . GLY A 1 131 ? 12.177 8.552 -10.993 1.00 40.91 131 GLY A C 1
ATOM 980 O O . GLY A 1 131 ? 12.705 8.863 -12.054 1.00 40.91 131 GLY A O 1
ATOM 981 N N . ARG A 1 132 ? 11.916 7.286 -10.627 1.00 36.38 132 ARG A N 1
ATOM 982 C CA . ARG A 1 132 ? 11.784 6.061 -11.460 1.00 36.38 132 ARG A CA 1
ATOM 983 C C . ARG A 1 132 ? 12.666 4.905 -10.964 1.00 36.38 132 ARG A C 1
ATOM 985 O O . ARG A 1 132 ? 13.802 4.711 -11.386 1.00 36.38 132 ARG A O 1
ATOM 992 N N . CYS A 1 133 ? 12.070 4.073 -10.111 1.00 39.12 133 CYS A N 1
ATOM 993 C CA . CYS A 1 133 ? 12.511 2.709 -9.813 1.00 39.12 133 CYS A CA 1
ATOM 994 C C . CYS A 1 133 ? 11.529 1.723 -10.477 1.00 39.12 133 CYS A C 1
ATOM 996 O O . CYS A 1 133 ? 10.342 2.016 -10.570 1.00 39.12 133 CYS A O 1
ATOM 998 N N . SER A 1 134 ? 11.988 0.569 -10.974 1.00 31.66 134 SER A N 1
ATOM 999 C CA . SER A 1 134 ? 11.141 -0.401 -11.706 1.00 31.66 134 SER A CA 1
ATOM 1000 C C . SER A 1 134 ? 10.086 -1.105 -10.837 1.00 31.66 134 SER A C 1
ATOM 1002 O O . SER A 1 134 ? 9.146 -1.688 -11.373 1.00 31.66 134 SER A O 1
ATOM 1004 N N . ARG A 1 135 ? 10.228 -1.035 -9.511 1.00 33.84 135 ARG A N 1
ATOM 1005 C CA . ARG A 1 135 ? 9.220 -1.337 -8.486 1.00 33.84 135 ARG A CA 1
ATOM 1006 C C . ARG A 1 135 ? 9.449 -0.334 -7.363 1.00 33.84 135 ARG A C 1
ATOM 1008 O O . ARG A 1 135 ? 10.593 -0.179 -6.937 1.00 33.84 135 ARG A O 1
ATOM 1015 N N . THR A 1 136 ? 8.416 0.350 -6.888 1.00 38.06 136 THR A N 1
ATOM 1016 C CA . THR A 1 136 ? 8.540 1.359 -5.824 1.00 38.06 136 THR A CA 1
ATOM 1017 C C . THR A 1 136 ? 8.735 0.701 -4.455 1.00 38.06 136 THR A C 1
ATOM 1019 O O . THR A 1 136 ? 7.903 0.834 -3.577 1.00 38.06 136 THR A O 1
ATOM 1022 N N . VAL A 1 137 ? 9.833 -0.037 -4.277 1.00 35.19 137 VAL A N 1
ATOM 1023 C CA . VAL A 1 137 ? 10.486 -0.277 -2.984 1.00 35.19 137 VAL A CA 1
ATOM 1024 C C . VAL A 1 137 ? 11.981 -0.382 -3.267 1.00 35.19 137 VAL A C 1
ATOM 1026 O O . VAL A 1 137 ? 12.539 -1.458 -3.482 1.00 35.19 137 VAL A O 1
ATOM 1029 N N . ARG A 1 138 ? 12.656 0.766 -3.267 1.00 28.80 138 ARG A N 1
ATOM 1030 C CA . ARG A 1 138 ? 14.075 0.818 -2.931 1.00 28.80 138 ARG A CA 1
ATOM 1031 C C . ARG A 1 138 ? 14.231 1.926 -1.905 1.00 28.80 138 ARG A C 1
ATOM 1033 O O . ARG A 1 138 ? 14.035 3.088 -2.225 1.00 28.80 138 ARG A O 1
ATOM 1040 N N . SER A 1 139 ? 14.462 1.477 -0.673 1.00 29.20 139 SER A N 1
ATOM 1041 C CA . SER A 1 139 ? 14.645 2.224 0.572 1.00 29.20 139 SER A CA 1
ATOM 1042 C C . SER A 1 139 ? 14.941 3.714 0.406 1.00 29.20 139 SER A C 1
ATOM 1044 O O . SER A 1 139 ? 15.953 4.062 -0.209 1.00 29.20 139 SER A O 1
ATOM 1046 N N . GLY A 1 140 ? 14.157 4.556 1.083 1.00 31.97 140 GLY A N 1
ATOM 1047 C CA . GLY A 1 140 ? 14.632 5.863 1.525 1.00 31.97 140 GLY A CA 1
ATOM 1048 C C . GLY A 1 140 ? 15.962 5.695 2.268 1.00 31.97 140 GLY A C 1
ATOM 1049 O O . GLY A 1 140 ? 16.022 5.148 3.364 1.00 31.97 140 GLY A O 1
ATOM 1050 N N . ARG A 1 141 ? 17.050 6.065 1.597 1.00 28.78 141 ARG A N 1
ATOM 1051 C CA . ARG A 1 141 ? 18.407 6.288 2.116 1.00 28.78 141 ARG A CA 1
ATOM 1052 C C . ARG A 1 141 ? 18.943 7.386 1.190 1.00 28.78 141 ARG A C 1
ATOM 1054 O O . ARG A 1 141 ? 19.144 7.096 0.016 1.00 28.78 141 ARG A O 1
ATOM 1061 N N . ALA A 1 142 ? 19.087 8.654 1.570 1.00 29.30 142 ALA A N 1
ATOM 1062 C CA . ALA A 1 142 ? 19.638 9.251 2.795 1.00 29.30 142 ALA A CA 1
ATOM 1063 C C . ALA A 1 142 ? 19.226 10.758 2.883 1.00 29.30 142 ALA A C 1
ATOM 1065 O O . ALA A 1 142 ? 18.730 11.252 1.870 1.00 29.30 142 ALA A O 1
ATOM 1066 N N . PRO A 1 143 ? 19.458 11.508 3.995 1.00 36.47 143 PRO A N 1
ATOM 1067 C CA . PRO A 1 143 ? 20.331 11.203 5.130 1.00 36.47 143 PRO A CA 1
ATOM 1068 C C . PRO A 1 143 ? 19.657 11.357 6.506 1.00 36.47 143 PRO A C 1
ATOM 1070 O O . PRO A 1 143 ? 19.532 12.448 7.047 1.00 36.47 143 PRO A O 1
ATOM 1073 N N . THR A 1 144 ? 19.363 10.234 7.150 1.00 25.00 144 THR A N 1
ATOM 1074 C CA . THR A 1 144 ? 19.275 10.153 8.614 1.00 25.00 144 THR A CA 1
ATOM 1075 C C . THR A 1 144 ? 20.079 8.939 9.057 1.00 25.00 144 THR A C 1
ATOM 1077 O O . THR A 1 144 ? 19.599 7.814 9.166 1.00 25.00 144 THR A O 1
ATOM 1080 N N . TRP A 1 145 ? 21.379 9.159 9.240 1.00 27.27 145 TRP A N 1
ATOM 1081 C CA . TRP A 1 145 ? 22.265 8.193 9.874 1.00 27.27 145 TRP A CA 1
ATOM 1082 C C . TRP A 1 145 ? 22.248 8.436 11.381 1.00 27.27 145 TRP A C 1
ATOM 1084 O O . TRP A 1 145 ? 22.887 9.374 11.840 1.00 27.27 145 TRP A O 1
ATOM 1094 N N . GLN A 1 146 ? 21.512 7.596 12.118 1.00 25.64 146 GLN A N 1
ATOM 1095 C CA . GLN A 1 146 ? 21.875 6.988 13.413 1.00 25.64 146 GLN A CA 1
ATOM 1096 C C . GLN A 1 146 ? 20.623 6.445 14.130 1.00 25.64 146 GLN A C 1
ATOM 1098 O O . GLN A 1 146 ? 19.893 7.205 14.757 1.00 25.64 146 GLN A O 1
ATOM 1103 N N . ARG A 1 147 ? 20.423 5.117 14.074 1.00 21.33 147 ARG A N 1
ATOM 1104 C CA . ARG A 1 147 ? 20.144 4.191 15.201 1.00 21.33 147 ARG A CA 1
ATOM 1105 C C . ARG A 1 147 ? 19.567 2.870 14.673 1.00 21.33 147 ARG A C 1
ATOM 1107 O O . ARG A 1 147 ? 18.474 2.846 14.134 1.00 21.33 147 ARG A O 1
ATOM 1114 N N . GLY A 1 148 ? 20.299 1.781 14.920 1.00 24.16 148 GLY A N 1
ATOM 1115 C CA . GLY A 1 148 ? 19.725 0.458 15.193 1.00 24.16 148 GLY A CA 1
ATOM 1116 C C . GLY A 1 148 ? 19.295 -0.414 14.006 1.00 24.16 148 GLY A C 1
ATOM 1117 O O . GLY A 1 148 ? 18.411 -0.063 13.243 1.00 24.16 148 GLY A O 1
ATOM 1118 N N . TYR A 1 149 ? 19.863 -1.623 13.970 1.00 22.80 149 TYR A N 1
ATOM 111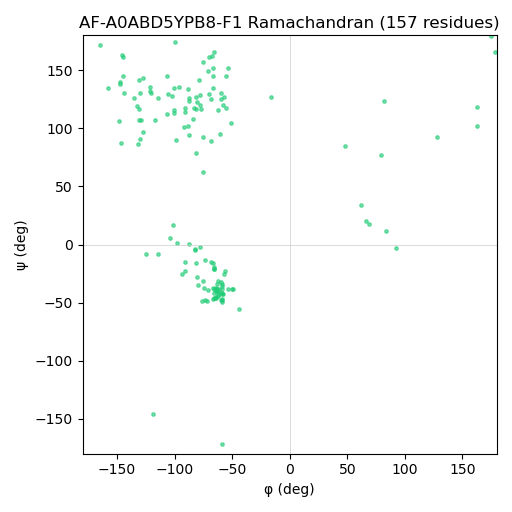9 C CA . TYR A 1 149 ? 19.400 -2.826 13.262 1.00 22.80 149 TYR A CA 1
ATOM 1120 C C . TYR A 1 149 ? 19.664 -2.947 11.753 1.00 22.80 149 TYR A C 1
ATOM 1122 O O . TYR A 1 149 ? 18.786 -2.897 10.897 1.00 22.80 149 TYR A O 1
ATOM 1130 N N . TRP A 1 150 ? 20.919 -3.286 11.455 1.00 21.81 150 TRP A N 1
ATOM 1131 C CA . TRP A 1 150 ? 21.238 -4.272 10.422 1.00 21.81 150 TRP A CA 1
ATOM 1132 C C . TRP A 1 150 ? 21.066 -5.681 11.006 1.00 21.81 150 TRP A C 1
ATOM 1134 O O . TRP A 1 150 ? 21.767 -6.023 11.955 1.00 21.81 150 TRP A O 1
ATOM 1144 N N . GLN A 1 151 ? 20.226 -6.523 10.403 1.00 25.31 151 GLN A N 1
ATOM 1145 C CA . GLN A 1 151 ? 20.504 -7.959 10.345 1.00 25.31 151 GLN A CA 1
ATOM 1146 C C . GLN A 1 151 ? 20.288 -8.468 8.922 1.00 25.31 151 GLN A C 1
ATOM 1148 O O . GLN A 1 151 ? 19.214 -8.371 8.334 1.00 25.31 151 GLN A O 1
ATOM 1153 N N . SER A 1 152 ? 21.384 -8.976 8.377 1.00 30.16 152 SER A N 1
ATOM 1154 C CA . SER A 1 152 ? 21.466 -9.815 7.199 1.00 30.16 152 SER A CA 1
ATOM 1155 C C . SER A 1 152 ? 20.671 -11.103 7.400 1.00 30.16 152 SER A C 1
ATOM 1157 O O . SER A 1 152 ? 20.977 -11.874 8.305 1.00 30.16 152 SER A O 1
ATOM 1159 N N . THR A 1 153 ? 19.742 -11.400 6.503 1.00 28.08 153 THR A N 1
ATOM 1160 C CA . THR A 1 153 ? 19.352 -12.782 6.215 1.00 28.08 153 THR A CA 1
ATOM 1161 C C . THR A 1 153 ? 19.399 -12.969 4.708 1.00 28.08 153 THR A C 1
ATOM 1163 O O . THR A 1 153 ? 18.456 -12.691 3.975 1.00 28.08 153 THR A O 1
ATOM 1166 N N . GLY A 1 154 ? 20.570 -13.395 4.236 1.00 28.09 154 GLY A N 1
ATOM 1167 C CA . GLY A 1 154 ? 20.624 -14.183 3.020 1.00 28.09 154 GLY A CA 1
ATOM 1168 C C . GLY A 1 154 ? 19.997 -15.536 3.328 1.00 28.09 154 GLY A C 1
ATOM 1169 O O . GLY A 1 154 ? 20.426 -16.201 4.266 1.00 28.09 154 GLY A O 1
ATOM 1170 N N . TYR A 1 155 ? 19.002 -15.928 2.543 1.00 29.45 155 TYR A N 1
ATOM 1171 C CA . TYR A 1 155 ? 18.649 -17.330 2.384 1.00 29.45 155 TYR A CA 1
ATOM 1172 C C . TYR A 1 155 ? 18.763 -17.689 0.900 1.00 29.45 155 TYR A C 1
ATOM 1174 O O . TYR A 1 155 ? 18.301 -16.918 0.053 1.00 29.45 155 TYR A O 1
ATOM 1182 N N . PRO A 1 156 ? 19.435 -18.806 0.576 1.00 30.70 156 PRO A N 1
ATOM 1183 C CA . PRO A 1 156 ? 19.546 -19.301 -0.784 1.00 30.70 156 PRO A CA 1
ATOM 1184 C C . PRO A 1 156 ? 18.175 -19.756 -1.291 1.00 30.70 156 PRO A C 1
ATOM 1186 O O . PRO A 1 156 ? 17.356 -20.280 -0.537 1.00 30.70 156 PRO A O 1
ATOM 1189 N N . LEU A 1 157 ? 17.957 -19.542 -2.586 1.00 32.78 157 LEU A N 1
ATOM 1190 C CA . LEU A 1 157 ? 16.828 -20.065 -3.346 1.00 32.78 157 LEU A CA 1
ATOM 1191 C C . LEU A 1 157 ? 16.783 -21.591 -3.189 1.00 32.78 157 LEU A C 1
ATOM 1193 O O . LEU A 1 157 ? 17.722 -22.281 -3.585 1.00 32.78 157 LEU A O 1
ATOM 1197 N N . ALA A 1 158 ? 15.705 -22.094 -2.595 1.00 27.36 158 ALA A N 1
ATOM 1198 C CA . ALA A 1 158 ? 15.335 -23.498 -2.641 1.00 27.36 158 ALA A CA 1
ATOM 1199 C C . ALA A 1 158 ? 14.140 -23.651 -3.592 1.00 27.36 158 ALA A C 1
ATOM 1201 O O . ALA A 1 158 ? 13.139 -22.954 -3.417 1.00 27.36 158 ALA A O 1
ATOM 1202 N N . ALA A 1 159 ? 14.304 -24.604 -4.519 1.00 30.42 159 ALA A N 1
ATOM 1203 C CA . ALA A 1 159 ? 13.460 -25.021 -5.647 1.00 30.42 159 ALA A CA 1
ATOM 1204 C C . ALA A 1 159 ? 13.545 -24.149 -6.912 1.00 30.42 159 ALA A C 1
ATOM 1206 O O . ALA A 1 159 ? 12.971 -23.039 -6.943 1.00 30.42 159 ALA A O 1
#

Sequence (159 aa):
MFTLPFDPGDGTIFGAQAIGESGVDKRIDVLATAIAHRDTVFDIRDYDLACAPPYPAAKDTVNVLGMIGANVVEGIADVVHLDELLERKDEATVIDTRPPEMRRPKDGSTATRTSRLASSESGPPTPTRTGRCSRTVRSGRAPTWQRGYWQSTGYPLAA

InterPro domains:
  IPR016156 FAD/NAD-linked reductase, dimerisation domain superfamily [SSF55424] (2-68)
  IPR036188 FAD/NAD(P)-binding domain superfamily [G3DSA:3.50.50.60] (1-75)

pLDDT: mean 72.36, std 26.57, range [21.33, 97.75]

Solvent-accessible surface area (backbone atoms only — not comparable to full-atom values): 10414 Å² total; per-residue (Å²): 88,77,49,71,54,55,41,66,86,80,27,46,50,77,52,76,48,74,54,71,96,73,70,47,69,64,52,51,54,52,51,51,51,36,45,75,70,66,38,29,23,66,51,43,36,70,57,90,70,87,57,46,96,96,58,46,53,98,69,39,70,61,27,52,52,9,50,53,45,37,30,42,50,70,66,76,43,90,82,79,55,71,67,61,48,64,76,42,45,92,83,46,63,35,34,34,48,54,60,77,90,77,58,75,98,73,88,86,56,54,74,50,48,58,84,49,60,80,74,52,86,75,73,82,93,62,88,75,52,81,55,61,61,100,56,96,77,73,74,98,77,82,90,82,91,85,83,87,83,88,78,90,78,88,74,81,92,77,135

Secondary structure (DSSP, 8-state):
-EE--B-TTT-BB---EE--SSSHHHHHHHHHHHHHHT-BHHHHHH------TTS--SS-HHHHHHHHHHHHHTTS-----HHHHHHTTTTS--B--S-GGG----SS-B---HHHHTTS---S---------SSS-S---SS----------------

Foldseek 3Di:
DKDWDADLAFQFTPAIDDDDDDDRVVLRVVVVVCNVVRHGLQRQLPDDDDDDPVDADPQHPSNVSSVVSVCSSVVVDDDDDPVNCVVCVVVAAEEAQDDPVPDDPDDHHDYDHPVCVVVDDDPDDDPHDHDDDPDPDDDPDDDDDDDDDDDDDDDDDDD

Mean predicted aligned error: 12.92 Å